Protein AF-A0A9X9A2J1-F1 (afdb_monomer)

Sequence (69 aa):
MKLFLPNEYVKNVYHVQPEDLKKRGIKGVITDLDNTLIEWDRPNATPQLEKWFLEMKEQGIQVTVVSNN

InterPro domains:
  IPR023214 HAD superfamily [G3DSA:3.40.50.1000] (12-69)
  IPR027706 PGP phosphatase, mitochondrial/chloroplastic [PF09419] (2-68)
  IPR036412 HAD-like superfamily [SSF56784] (26-69)

Organism: Bacillus cereus (NCBI:txid1396)

Structure (mmCIF, N/CA/C/O backbone):
data_AF-A0A9X9A2J1-F1
#
_entry.id   AF-A0A9X9A2J1-F1
#
loop_
_atom_site.group_PDB
_atom_site.id
_atom_site.type_symbol
_atom_site.label_atom_id
_atom_site.label_alt_id
_atom_site.label_comp_id
_atom_site.label_asym_id
_atom_site.label_entity_id
_atom_site.label_seq_id
_atom_site.pdbx_PDB_ins_code
_atom_site.Cartn_x
_atom_site.Cartn_y
_atom_site.Cartn_z
_atom_site.occupancy
_atom_site.B_iso_or_equiv
_atom_site.auth_seq_id
_atom_site.auth_comp_id
_atom_site.auth_asym_id
_atom_site.auth_atom_id
_atom_site.pdbx_PDB_model_num
ATOM 1 N N . MET A 1 1 ? -16.958 -20.574 -13.968 1.00 50.44 1 MET A N 1
ATOM 2 C CA . MET A 1 1 ? -15.777 -20.470 -13.082 1.00 50.44 1 MET A CA 1
ATOM 3 C C . MET A 1 1 ? -15.440 -18.995 -12.885 1.00 50.44 1 MET A C 1
ATOM 5 O O . MET A 1 1 ? -15.083 -18.347 -13.854 1.00 50.44 1 MET A O 1
ATOM 9 N N . LYS A 1 2 ? -15.615 -18.451 -11.671 1.00 57.72 2 LYS A N 1
ATOM 10 C CA . LYS A 1 2 ? -15.250 -17.063 -11.292 1.00 57.72 2 LYS A CA 1
ATOM 11 C C . LYS A 1 2 ? -13.931 -16.990 -10.496 1.00 57.72 2 LYS A C 1
ATOM 13 O O . LYS A 1 2 ? -13.616 -15.956 -9.932 1.00 57.72 2 LYS A O 1
ATOM 18 N N . LEU A 1 3 ? -13.181 -18.091 -10.426 1.00 61.28 3 LEU A N 1
ATOM 19 C CA . LEU A 1 3 ? -12.036 -18.255 -9.518 1.00 61.28 3 LEU A CA 1
ATOM 20 C C . LEU A 1 3 ? -10.781 -17.458 -9.919 1.00 61.28 3 LEU A C 1
ATOM 22 O O . LEU A 1 3 ? -9.864 -17.364 -9.118 1.00 61.2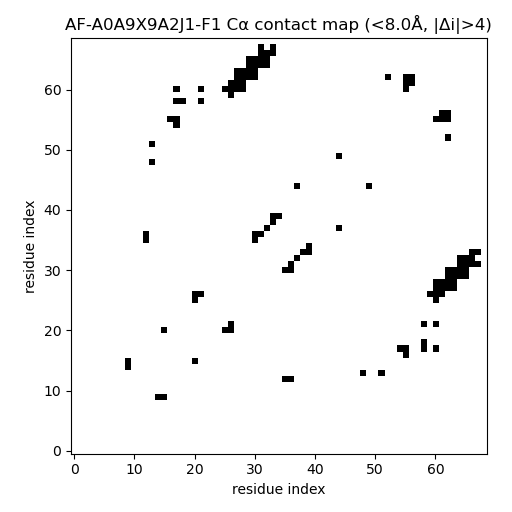8 3 LEU A O 1
ATOM 26 N N . PHE A 1 4 ? -10.746 -16.873 -11.120 1.00 72.75 4 PHE A N 1
ATOM 27 C CA . PHE A 1 4 ? -9.572 -16.166 -11.653 1.00 72.75 4 PHE A CA 1
ATOM 28 C C . PHE A 1 4 ? -9.890 -14.749 -12.140 1.00 72.75 4 PHE A C 1
ATOM 30 O O . PHE A 1 4 ? -9.165 -14.201 -12.964 1.00 72.75 4 PHE A O 1
ATOM 37 N N . LEU A 1 5 ? -11.007 -14.173 -11.689 1.00 74.75 5 LEU A N 1
ATOM 38 C CA . LEU A 1 5 ? -11.380 -12.812 -12.056 1.00 74.75 5 LEU A CA 1
ATOM 39 C C . LEU A 1 5 ? -11.183 -11.881 -10.864 1.00 74.75 5 LEU A C 1
ATOM 41 O O . LEU A 1 5 ? -11.561 -12.248 -9.748 1.00 74.75 5 LEU A O 1
ATOM 45 N N . PRO A 1 6 ? -10.628 -10.682 -11.091 1.00 78.12 6 PRO A N 1
ATOM 46 C CA . PRO A 1 6 ? -10.479 -9.712 -10.026 1.00 78.12 6 PRO A CA 1
ATOM 47 C C . PRO A 1 6 ? -11.859 -9.302 -9.505 1.00 78.12 6 PRO A C 1
ATOM 49 O O . PRO A 1 6 ? -12.807 -9.114 -10.271 1.00 78.12 6 PRO A O 1
ATOM 52 N N . ASN A 1 7 ? -11.971 -9.140 -8.187 1.00 79.88 7 ASN A N 1
ATOM 53 C CA . ASN A 1 7 ? -13.171 -8.570 -7.574 1.00 79.88 7 ASN A CA 1
ATOM 54 C C . ASN A 1 7 ? -13.340 -7.083 -7.911 1.00 79.88 7 ASN A C 1
ATOM 56 O O . ASN A 1 7 ? -14.449 -6.562 -7.823 1.00 79.88 7 ASN A O 1
ATOM 60 N N . GLU A 1 8 ? -12.250 -6.415 -8.284 1.00 82.88 8 GLU A N 1
ATOM 61 C CA . GLU A 1 8 ? -12.207 -5.000 -8.614 1.00 82.88 8 GLU A CA 1
ATOM 62 C C . GLU A 1 8 ? -11.061 -4.733 -9.592 1.00 82.88 8 GLU A C 1
ATOM 64 O O . GLU A 1 8 ? -9.977 -5.299 -9.452 1.00 82.88 8 GLU A O 1
ATOM 69 N N . TYR A 1 9 ? -11.304 -3.875 -10.580 1.00 82.62 9 TYR A N 1
ATOM 70 C CA . TYR A 1 9 ? -10.289 -3.425 -11.523 1.00 82.62 9 TYR A CA 1
ATOM 71 C C . TYR A 1 9 ? -10.212 -1.904 -11.489 1.00 82.62 9 TYR A C 1
ATOM 73 O O . TYR A 1 9 ? -11.201 -1.214 -11.741 1.00 82.62 9 TYR A O 1
ATOM 81 N N . VAL A 1 10 ? -9.018 -1.389 -11.216 1.00 80.38 10 VAL A N 1
ATOM 82 C CA . VAL A 1 10 ? -8.713 0.040 -11.237 1.00 80.38 10 VAL A CA 1
ATOM 83 C C . VAL A 1 10 ? -7.545 0.300 -12.178 1.00 80.38 10 VAL A C 1
ATOM 85 O O . VAL A 1 10 ? -6.653 -0.528 -12.327 1.00 80.38 10 VAL A O 1
ATOM 88 N N . LYS A 1 11 ? -7.548 1.468 -12.828 1.00 76.31 11 LYS A N 1
ATOM 89 C CA . LYS A 1 11 ? -6.511 1.847 -13.805 1.00 76.31 11 LYS A CA 1
ATOM 90 C C . LYS A 1 11 ? -5.137 2.100 -13.177 1.00 76.31 11 LYS A C 1
ATOM 92 O O . LYS A 1 11 ? -4.140 2.059 -13.884 1.00 76.31 11 LYS A O 1
ATOM 97 N N . ASN A 1 12 ? -5.098 2.436 -11.890 1.00 75.44 12 ASN A N 1
ATOM 98 C CA . ASN A 1 12 ? -3.884 2.735 -11.141 1.00 75.44 12 ASN A CA 1
ATOM 99 C C . ASN A 1 12 ? -4.147 2.481 -9.645 1.00 75.44 12 ASN A C 1
ATOM 101 O O . ASN A 1 12 ? -5.269 2.691 -9.176 1.00 75.44 12 ASN A O 1
ATOM 105 N N . VAL A 1 13 ? -3.118 2.068 -8.901 1.00 78.19 13 VAL A N 1
ATOM 106 C CA . VAL A 1 13 ? -3.150 1.877 -7.443 1.00 78.19 13 VAL A CA 1
ATOM 107 C C . VAL A 1 13 ? -3.637 3.111 -6.673 1.00 78.19 13 VAL A C 1
ATOM 109 O O . VAL A 1 13 ? -4.325 2.963 -5.671 1.00 78.19 13 VAL A O 1
ATOM 112 N N . TYR A 1 14 ? -3.403 4.328 -7.177 1.00 80.44 14 TYR A N 1
ATOM 113 C CA . TYR A 1 14 ? -3.867 5.572 -6.547 1.00 80.44 14 TYR A CA 1
ATOM 114 C C . TYR A 1 14 ? -5.396 5.710 -6.499 1.00 80.44 14 TYR A C 1
ATOM 116 O O . TYR A 1 14 ? -5.920 6.556 -5.780 1.00 80.44 14 TYR A O 1
ATOM 124 N N . HIS A 1 15 ? -6.138 4.904 -7.262 1.00 83.75 15 HIS A N 1
A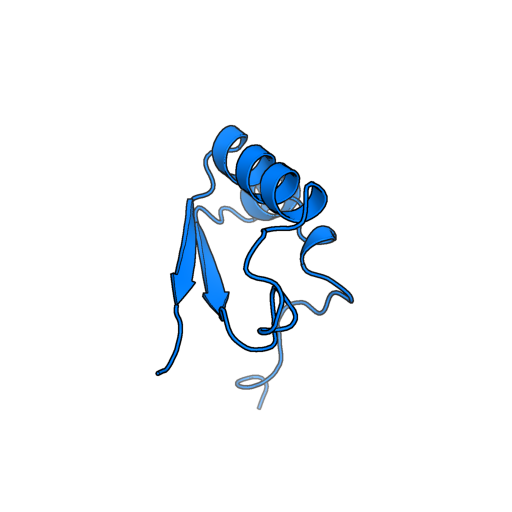TOM 125 C CA . HIS A 1 15 ? -7.598 4.857 -7.155 1.00 83.75 15 HIS A CA 1
ATOM 126 C C . HIS A 1 15 ? -8.079 3.978 -5.997 1.00 83.75 15 HIS A C 1
ATOM 128 O O . HIS A 1 15 ? -9.250 4.049 -5.637 1.00 83.75 15 HIS A O 1
ATOM 134 N N . VAL A 1 16 ? -7.200 3.169 -5.401 1.00 86.56 16 VAL A N 1
ATOM 135 C CA . VAL A 1 16 ? -7.514 2.406 -4.195 1.00 86.56 16 VAL A CA 1
ATOM 136 C C . VAL A 1 16 ? -7.443 3.358 -3.006 1.00 86.56 16 VAL A C 1
ATOM 138 O O . VAL A 1 16 ? -6.353 3.710 -2.557 1.00 86.56 16 VAL A O 1
ATOM 141 N N . GLN A 1 17 ? -8.606 3.783 -2.516 1.00 88.25 17 GLN A N 1
ATOM 142 C CA . GLN A 1 17 ? -8.723 4.699 -1.382 1.00 88.25 17 GLN A CA 1
ATOM 143 C C . GLN A 1 17 ? -8.840 3.921 -0.062 1.00 88.2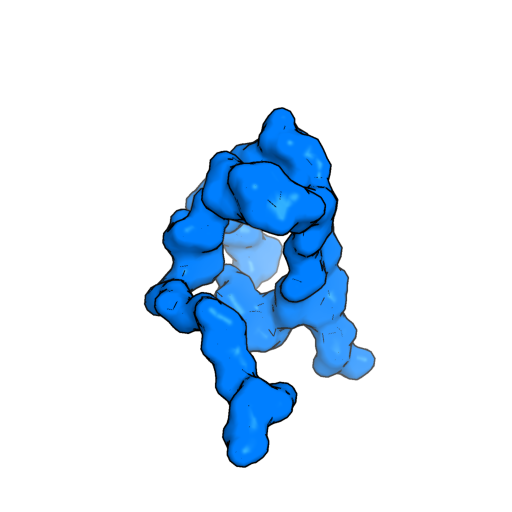5 17 GLN A C 1
ATOM 145 O O . GLN A 1 17 ? -9.613 2.955 0.022 1.00 88.25 17 GLN A O 1
ATOM 150 N N . PRO A 1 18 ? -8.103 4.313 0.988 1.00 88.81 18 PRO A N 1
ATOM 151 C CA . PRO A 1 18 ? -8.122 3.596 2.255 1.00 88.81 18 PRO A CA 1
ATOM 152 C C . PRO A 1 18 ? -9.501 3.592 2.930 1.00 88.81 18 PRO A C 1
ATOM 154 O O . PRO A 1 18 ? -9.876 2.615 3.579 1.00 88.81 18 PRO A O 1
ATOM 157 N N . GLU A 1 19 ? -10.308 4.634 2.743 1.00 90.44 19 GLU A N 1
ATOM 158 C CA . GLU A 1 19 ? -11.663 4.725 3.290 1.00 90.44 19 GLU A CA 1
ATOM 159 C C . GLU A 1 19 ? -12.567 3.613 2.750 1.00 90.44 19 GLU A C 1
ATOM 161 O O . GLU A 1 19 ? -13.371 3.043 3.491 1.00 90.44 19 GLU A O 1
ATOM 166 N N . ASP A 1 20 ? -12.429 3.277 1.469 1.00 89.12 20 ASP A N 1
ATOM 167 C CA . ASP A 1 20 ? -13.247 2.250 0.829 1.00 89.12 20 ASP A CA 1
ATOM 168 C C . ASP A 1 20 ? -12.810 0.847 1.248 1.00 89.12 20 ASP A C 1
ATOM 170 O O . ASP A 1 20 ? -13.652 -0.016 1.516 1.00 89.12 20 ASP A O 1
ATOM 174 N N . LEU A 1 21 ? -11.503 0.632 1.419 1.00 89.38 21 LEU A N 1
ATOM 175 C CA . LEU A 1 21 ? -10.971 -0.593 2.014 1.00 89.38 21 LEU A CA 1
ATOM 176 C C . LEU A 1 21 ? -11.477 -0.783 3.452 1.00 89.38 21 LEU A C 1
ATOM 178 O O . LEU A 1 21 ? -11.925 -1.871 3.823 1.00 89.38 21 LEU A O 1
ATOM 182 N N . LYS A 1 22 ? -11.497 0.290 4.246 1.00 89.06 22 LYS A N 1
ATOM 183 C CA . LYS A 1 22 ? -11.973 0.272 5.632 1.00 89.06 22 LYS A CA 1
ATOM 184 C C . LYS A 1 22 ? -13.467 -0.028 5.733 1.00 89.06 22 LYS A C 1
ATOM 186 O O . LYS A 1 22 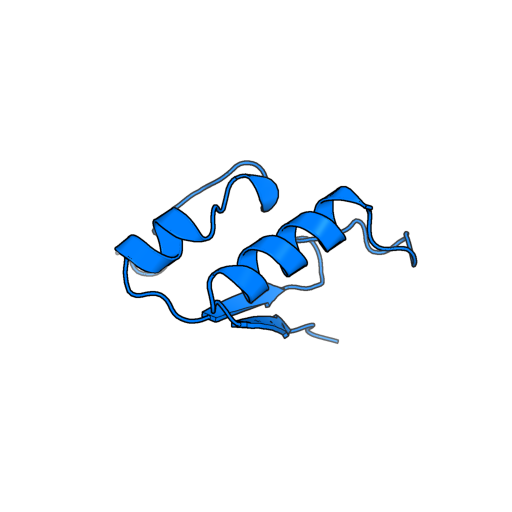? -13.857 -0.859 6.551 1.00 89.06 22 LYS A O 1
ATOM 191 N N . LYS A 1 23 ? -14.303 0.564 4.867 1.00 90.50 23 LYS A N 1
ATOM 192 C CA . LYS A 1 23 ? -15.742 0.229 4.767 1.00 90.50 23 LYS A CA 1
ATOM 193 C C . LYS A 1 23 ? -15.971 -1.253 4.459 1.00 90.50 23 LYS A C 1
ATOM 195 O O . LYS A 1 23 ? -16.955 -1.828 4.911 1.00 90.50 23 LYS A O 1
ATOM 200 N N . ARG A 1 24 ? -15.053 -1.876 3.714 1.00 89.81 24 ARG A N 1
ATOM 201 C CA . ARG A 1 24 ? -15.077 -3.309 3.381 1.00 89.81 24 ARG A CA 1
ATOM 202 C C . ARG A 1 24 ? -14.501 -4.204 4.484 1.00 89.81 24 ARG A C 1
ATOM 204 O O . ARG A 1 24 ? -14.480 -5.419 4.318 1.00 89.81 24 ARG A O 1
ATOM 211 N N . GLY A 1 25 ? -14.032 -3.632 5.596 1.00 90.81 25 GLY A N 1
ATOM 212 C CA . GLY A 1 25 ? -13.414 -4.371 6.699 1.00 90.81 25 GLY A CA 1
ATOM 213 C C . GLY A 1 25 ? -12.001 -4.880 6.398 1.00 90.81 25 GLY A C 1
ATOM 214 O O . GLY A 1 25 ? -11.499 -5.748 7.114 1.00 90.81 25 GLY A O 1
ATOM 215 N N . ILE A 1 26 ? -11.355 -4.360 5.350 1.00 90.50 26 ILE A N 1
ATOM 216 C CA . ILE A 1 26 ? -9.993 -4.730 4.959 1.00 90.50 26 ILE A CA 1
ATOM 217 C C . ILE A 1 26 ? -9.002 -4.007 5.875 1.00 90.50 26 ILE A C 1
ATOM 219 O O . ILE A 1 26 ? -9.112 -2.805 6.106 1.00 90.50 26 ILE A O 1
ATOM 223 N N . LYS A 1 27 ? -8.028 -4.756 6.400 1.00 89.56 27 LYS A N 1
ATOM 224 C CA . LYS A 1 27 ? -7.008 -4.259 7.344 1.00 89.56 27 LYS A CA 1
ATOM 225 C C . LYS A 1 27 ? -5.606 -4.187 6.746 1.00 89.56 27 LYS A C 1
ATOM 227 O O . LYS A 1 27 ? -4.717 -3.573 7.328 1.00 89.56 27 LYS A O 1
ATOM 232 N N . GLY A 1 28 ? -5.400 -4.819 5.596 1.00 87.19 28 GLY A N 1
ATOM 233 C CA . GLY A 1 28 ? -4.110 -4.824 4.934 1.00 87.19 28 GLY A CA 1
ATOM 234 C C . GLY A 1 28 ? -4.220 -5.081 3.442 1.00 87.19 28 GLY A C 1
ATOM 235 O O . GLY A 1 28 ? -5.188 -5.680 2.971 1.00 87.19 28 GLY A O 1
ATOM 236 N N . VAL A 1 29 ? -3.216 -4.597 2.722 1.00 86.75 29 VAL A N 1
ATOM 237 C CA . VAL A 1 29 ? -3.059 -4.724 1.277 1.00 86.75 29 VAL A CA 1
ATOM 238 C C . VAL A 1 29 ? -1.734 -5.423 1.021 1.00 86.75 29 VAL A C 1
ATOM 240 O O . VAL A 1 29 ? -0.691 -4.973 1.490 1.00 86.75 29 VAL A O 1
ATOM 243 N N . ILE A 1 30 ? -1.782 -6.525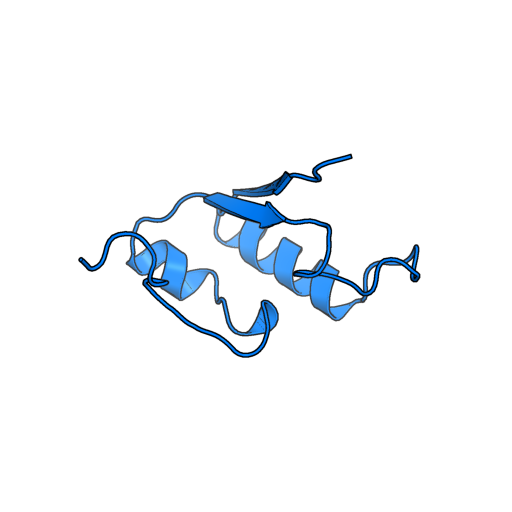 0.280 1.00 84.44 30 ILE A N 1
ATOM 244 C CA . ILE A 1 30 ? -0.591 -7.191 -0.242 1.00 84.44 30 ILE A CA 1
ATOM 245 C C . ILE A 1 30 ? -0.488 -6.799 -1.708 1.00 84.44 30 ILE A C 1
ATOM 247 O O . ILE A 1 30 ? -1.456 -6.955 -2.451 1.00 84.44 30 ILE A O 1
ATOM 251 N N . THR A 1 31 ? 0.657 -6.264 -2.107 1.00 79.62 31 THR A N 1
ATOM 252 C CA . THR A 1 31 ? 0.885 -5.780 -3.468 1.00 79.62 31 THR A CA 1
ATOM 253 C C . THR A 1 31 ? 2.191 -6.323 -4.015 1.00 79.62 31 THR A C 1
ATOM 255 O O . THR A 1 31 ? 3.158 -6.467 -3.269 1.00 79.62 31 THR A O 1
ATOM 258 N N . ASP A 1 32 ? 2.214 -6.60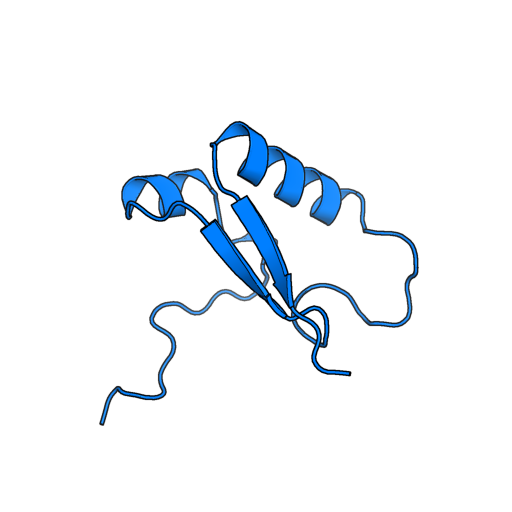7 -5.313 1.00 71.38 32 ASP A N 1
ATOM 259 C CA . ASP A 1 32 ? 3.447 -6.952 -6.015 1.00 71.38 32 ASP A CA 1
ATOM 260 C C . ASP A 1 32 ? 4.304 -5.691 -6.221 1.00 71.38 32 ASP A C 1
ATOM 262 O O . ASP A 1 32 ? 3.756 -4.600 -6.437 1.00 71.38 32 ASP A O 1
ATOM 266 N N . LEU A 1 33 ? 5.628 -5.828 -6.108 1.00 57.72 33 LEU A N 1
ATOM 267 C CA . LEU A 1 33 ? 6.585 -4.766 -6.446 1.00 57.72 33 LEU A CA 1
ATOM 268 C C . LEU A 1 33 ? 6.709 -4.645 -7.967 1.00 57.72 33 LEU A C 1
ATOM 270 O O . LEU A 1 33 ? 6.722 -3.539 -8.513 1.00 57.72 33 LEU A O 1
ATOM 274 N N . ASP A 1 34 ? 6.755 -5.790 -8.644 1.00 51.16 34 ASP A N 1
ATOM 275 C CA . ASP A 1 34 ? 7.043 -5.889 -10.062 1.00 51.16 34 ASP A CA 1
ATOM 276 C C . ASP A 1 34 ? 5.750 -5.664 -10.865 1.00 51.16 34 ASP A C 1
ATOM 278 O O . ASP A 1 34 ? 4.721 -6.300 -10.655 1.00 51.16 34 ASP A O 1
ATOM 282 N N . ASN A 1 35 ? 5.768 -4.695 -11.783 1.00 48.47 35 ASN A N 1
ATOM 283 C CA . ASN A 1 35 ? 4.672 -4.382 -12.717 1.00 48.47 35 ASN A CA 1
ATOM 284 C C . ASN A 1 35 ? 3.336 -3.865 -12.134 1.00 48.47 35 ASN A C 1
ATOM 286 O O . ASN A 1 35 ? 2.396 -3.675 -12.907 1.00 48.47 35 ASN A O 1
ATOM 290 N N . THR A 1 36 ? 3.225 -3.582 -10.829 1.00 55.34 36 THR A N 1
ATOM 291 C CA . THR A 1 36 ? 1.981 -3.022 -10.240 1.00 55.34 36 THR A CA 1
ATOM 292 C C . THR A 1 36 ? 2.147 -1.620 -9.645 1.00 55.34 36 THR A C 1
ATOM 294 O O . THR A 1 36 ? 1.198 -0.836 -9.663 1.00 55.34 36 THR A O 1
ATOM 297 N N . LEU A 1 37 ? 3.336 -1.263 -9.149 1.00 51.97 37 LEU A N 1
ATOM 298 C CA . LEU A 1 37 ? 3.510 -0.044 -8.349 1.00 51.97 37 LEU A CA 1
ATOM 299 C C . LEU A 1 37 ? 4.493 0.983 -8.912 1.00 51.97 37 LEU A C 1
ATOM 301 O O . LEU A 1 37 ? 4.239 2.177 -8.765 1.00 51.97 37 LEU A O 1
ATOM 305 N N . ILE A 1 38 ? 5.579 0.570 -9.563 1.00 50.69 38 ILE A N 1
ATOM 306 C CA . ILE A 1 38 ? 6.569 1.482 -10.153 1.00 50.69 38 ILE A CA 1
ATOM 307 C C . ILE A 1 38 ? 7.206 0.771 -11.355 1.00 50.69 38 ILE A C 1
ATOM 309 O O . ILE A 1 38 ? 7.446 -0.434 -11.303 1.00 50.69 38 ILE A O 1
ATOM 313 N N . GLU A 1 39 ? 7.484 1.500 -12.439 1.00 49.41 39 GLU A N 1
ATOM 314 C CA . GLU A 1 39 ? 8.495 1.075 -13.411 1.00 49.41 39 GLU A CA 1
ATOM 315 C C . GLU A 1 39 ? 9.779 0.769 -12.630 1.00 49.41 39 GLU A C 1
ATOM 317 O O . GLU A 1 39 ? 10.314 1.643 -11.950 1.00 49.41 39 GLU A O 1
ATOM 322 N N . TRP A 1 40 ? 10.257 -0.470 -12.703 1.00 46.66 40 TRP A N 1
ATOM 323 C CA . TRP A 1 40 ? 11.375 -1.020 -11.921 1.00 46.66 40 TRP A CA 1
ATOM 324 C C . TRP A 1 40 ? 12.708 -0.242 -12.032 1.00 46.66 40 TRP A C 1
ATOM 326 O O . TRP A 1 40 ? 13.690 -0.566 -11.374 1.00 46.66 40 TRP A O 1
ATOM 336 N N . ASP A 1 41 ? 12.741 0.805 -12.855 1.00 43.84 41 ASP A N 1
ATOM 337 C CA . ASP A 1 41 ? 13.906 1.596 -13.240 1.00 43.84 41 ASP A CA 1
ATOM 338 C C . ASP A 1 41 ? 13.962 2.990 -12.572 1.00 43.84 41 ASP A C 1
ATOM 340 O O . ASP A 1 41 ? 14.721 3.869 -12.981 1.00 43.84 41 ASP A O 1
ATOM 344 N N . ARG A 1 42 ? 13.158 3.244 -11.524 1.00 49.62 42 ARG A N 1
ATOM 345 C CA . ARG A 1 42 ? 13.312 4.449 -10.687 1.00 49.62 42 ARG A CA 1
ATOM 346 C C . ARG A 1 42 ? 13.520 4.104 -9.211 1.00 49.62 42 ARG A C 1
ATOM 348 O O . ARG A 1 42 ? 12.549 3.829 -8.514 1.00 49.62 42 ARG A O 1
ATOM 355 N N . PRO A 1 43 ? 14.754 4.225 -8.684 1.00 51.78 43 PRO A N 1
ATOM 356 C CA . PRO A 1 43 ? 15.061 3.955 -7.274 1.00 51.78 43 PRO A CA 1
ATOM 357 C C . PRO A 1 43 ? 14.430 4.949 -6.279 1.00 51.78 43 PRO A C 1
ATOM 359 O O . PRO A 1 43 ? 14.570 4.770 -5.073 1.00 51.78 43 PRO A O 1
ATOM 362 N N . ASN A 1 44 ? 13.721 5.978 -6.757 1.00 52.38 44 ASN A N 1
ATOM 363 C CA . ASN A 1 44 ? 13.035 6.957 -5.920 1.00 52.38 44 ASN A CA 1
ATOM 364 C C . ASN A 1 44 ? 11.520 6.775 -6.063 1.00 52.38 44 ASN A C 1
ATOM 366 O O . ASN A 1 44 ? 10.975 6.983 -7.152 1.00 52.38 44 ASN A O 1
ATOM 370 N N . ALA A 1 45 ? 10.847 6.412 -4.967 1.00 59.94 45 ALA A N 1
ATOM 371 C CA . ALA A 1 45 ? 9.391 6.419 -4.885 1.00 59.94 45 ALA A CA 1
ATOM 372 C C . ALA A 1 45 ? 8.853 7.775 -5.370 1.00 59.94 45 ALA A C 1
ATOM 374 O O . ALA A 1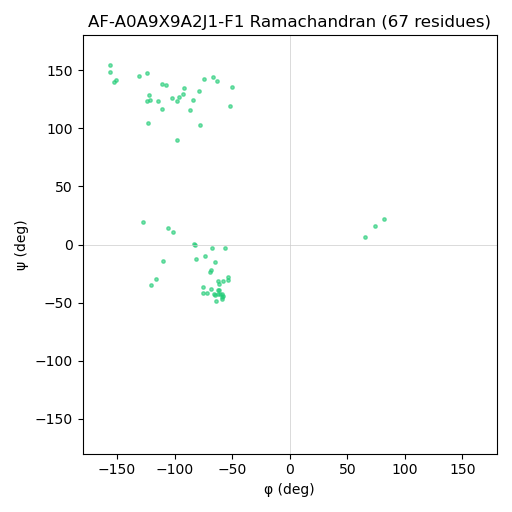 45 ? 9.394 8.833 -5.039 1.00 59.94 45 ALA A O 1
ATOM 375 N N . THR A 1 46 ? 7.804 7.769 -6.195 1.00 70.19 46 THR A N 1
ATOM 376 C CA . THR A 1 46 ? 7.180 9.034 -6.588 1.00 70.19 46 THR A CA 1
ATOM 377 C C . THR A 1 46 ? 6.531 9.665 -5.349 1.00 70.19 46 THR A C 1
ATOM 379 O O . THR A 1 46 ? 5.947 8.939 -4.540 1.00 70.19 46 THR A O 1
ATOM 382 N N 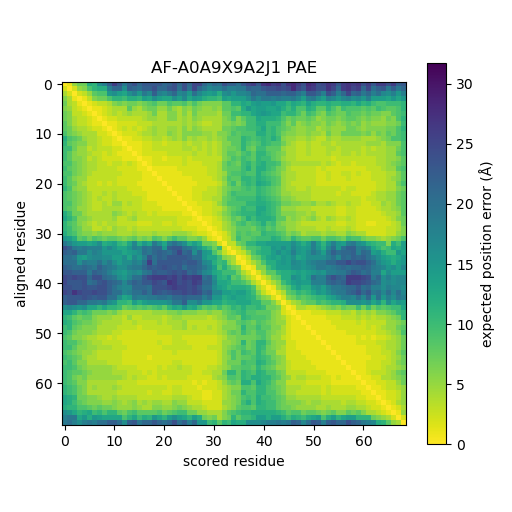. PRO A 1 47 ? 6.540 11.003 -5.196 1.00 79.31 47 PRO A N 1
ATOM 383 C CA . PRO A 1 47 ? 5.872 11.665 -4.068 1.00 79.31 47 PRO A CA 1
ATOM 384 C C . PRO A 1 47 ? 4.392 11.271 -3.918 1.00 79.31 47 PRO A C 1
ATOM 386 O O . PRO A 1 47 ? 3.833 11.265 -2.825 1.00 79.31 47 PRO A O 1
ATOM 389 N N . GLN A 1 48 ? 3.749 10.913 -5.033 1.00 78.88 48 GLN A N 1
ATOM 390 C CA . GLN A 1 48 ? 2.374 10.429 -5.059 1.00 78.88 48 GLN A CA 1
ATOM 391 C C . GLN A 1 48 ? 2.225 9.049 -4.410 1.00 78.88 48 GLN A C 1
ATOM 393 O O . GLN A 1 48 ? 1.242 8.804 -3.714 1.00 78.88 48 GLN A O 1
ATOM 398 N N . LEU A 1 49 ? 3.197 8.157 -4.612 1.00 79.12 49 LEU A N 1
ATOM 399 C CA . LEU A 1 49 ? 3.184 6.843 -3.993 1.00 79.12 49 LEU A CA 1
ATOM 400 C C . LEU A 1 49 ? 3.461 6.915 -2.491 1.00 79.12 49 LEU A C 1
ATOM 402 O O . LEU A 1 49 ? 2.767 6.264 -1.715 1.00 79.12 49 LEU A O 1
ATOM 406 N N . GLU A 1 50 ? 4.413 7.746 -2.070 1.00 80.94 50 GLU A N 1
ATOM 407 C CA . GLU A 1 50 ? 4.662 7.991 -0.644 1.00 80.94 50 GLU A CA 1
ATOM 408 C C . GLU A 1 50 ? 3.417 8.530 0.062 1.00 80.94 50 GLU A C 1
ATOM 410 O O . GLU A 1 50 ? 3.045 8.040 1.129 1.00 80.94 50 GLU A O 1
ATOM 415 N N . LYS A 1 51 ? 2.728 9.490 -0.568 1.00 85.75 51 LYS A N 1
ATOM 416 C CA . LYS A 1 51 ? 1.463 10.021 -0.061 1.00 85.75 51 LYS A CA 1
ATOM 417 C C . LYS A 1 51 ? 0.405 8.925 0.077 1.00 85.75 51 LYS A C 1
ATOM 419 O O . LYS A 1 51 ? -0.241 8.841 1.114 1.00 85.75 51 LYS A O 1
ATOM 424 N N . TRP A 1 52 ? 0.271 8.059 -0.923 1.00 86.94 52 TRP A N 1
ATOM 425 C CA . TRP A 1 52 ? -0.678 6.948 -0.875 1.00 86.94 52 TRP A CA 1
ATOM 426 C C . TRP A 1 52 ? -0.366 5.961 0.265 1.00 86.94 52 TRP A C 1
ATOM 428 O O . TRP A 1 52 ? -1.265 5.559 1.004 1.00 86.94 52 TRP A O 1
ATOM 438 N N . PHE A 1 53 ? 0.909 5.617 0.480 1.00 85.44 53 PHE A N 1
ATOM 439 C CA . PHE A 1 53 ? 1.313 4.791 1.625 1.00 85.44 53 PHE A CA 1
ATOM 440 C C . PHE A 1 53 ? 1.014 5.467 2.968 1.00 85.44 53 PHE A C 1
ATOM 442 O O . PHE A 1 53 ? 0.600 4.793 3.916 1.00 85.44 53 PHE A O 1
ATOM 449 N N . LEU A 1 54 ? 1.219 6.783 3.060 1.00 87.75 54 LEU A N 1
ATOM 450 C CA . LEU A 1 54 ? 0.918 7.552 4.263 1.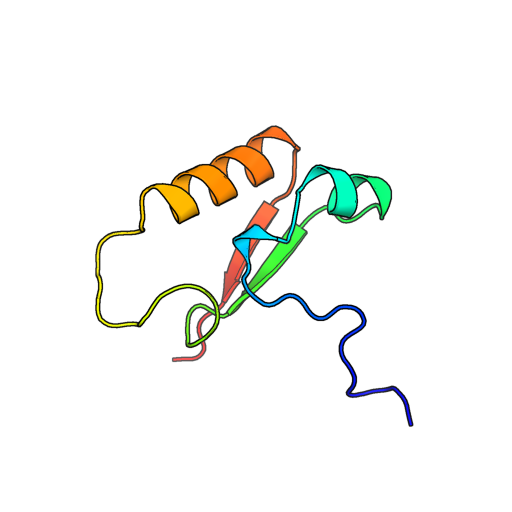00 87.75 54 LEU A CA 1
ATOM 451 C C . LEU A 1 54 ? -0.584 7.541 4.567 1.00 87.75 54 LEU A C 1
ATOM 453 O O . LEU A 1 54 ? -0.959 7.203 5.686 1.00 87.75 54 LEU A O 1
ATOM 457 N N . GLU A 1 55 ? -1.430 7.812 3.573 1.00 90.19 55 GLU A N 1
ATOM 458 C CA . GLU A 1 55 ? -2.895 7.785 3.709 1.00 90.19 55 GLU A CA 1
ATOM 459 C C . GLU A 1 55 ? -3.392 6.399 4.155 1.00 90.19 55 GLU A C 1
ATOM 461 O O . GLU A 1 55 ? -4.208 6.281 5.074 1.00 90.19 55 GLU A O 1
ATOM 466 N N . MET A 1 56 ? -2.838 5.326 3.576 1.00 90.19 56 MET A N 1
ATOM 467 C CA . MET A 1 56 ? -3.126 3.951 4.002 1.00 90.19 56 MET A CA 1
ATOM 468 C C . MET A 1 56 ? -2.774 3.730 5.476 1.00 90.19 56 MET A C 1
ATOM 470 O O . MET A 1 56 ? -3.591 3.218 6.249 1.00 90.19 56 MET A O 1
ATOM 474 N N . LYS A 1 57 ? -1.583 4.168 5.894 1.00 88.88 57 LYS A N 1
ATOM 475 C CA . LYS A 1 57 ? -1.116 4.030 7.276 1.00 88.88 57 LYS A CA 1
ATOM 476 C C . LYS A 1 57 ? -1.965 4.838 8.259 1.00 88.88 57 LYS A C 1
ATOM 478 O O . LYS A 1 57 ? -2.310 4.314 9.317 1.00 88.88 57 LYS A O 1
ATOM 483 N N . GLU A 1 58 ? -2.320 6.076 7.922 1.00 91.50 58 GLU A N 1
ATOM 484 C CA . GLU A 1 58 ? -3.164 6.950 8.751 1.00 91.50 58 GLU A CA 1
ATOM 485 C C . GLU A 1 58 ? -4.557 6.355 8.985 1.00 91.50 58 GLU A C 1
ATOM 487 O O . GLU A 1 58 ? -5.118 6.476 10.075 1.00 91.50 58 GLU A O 1
ATOM 492 N N . GLN A 1 59 ? -5.091 5.631 8.001 1.00 90.50 59 GLN A N 1
ATOM 493 C CA . GLN A 1 59 ? -6.370 4.934 8.131 1.00 90.50 59 GLN A CA 1
ATOM 494 C C . GLN A 1 59 ? -6.275 3.564 8.817 1.00 90.50 59 GLN A C 1
ATOM 496 O O . GLN A 1 59 ? -7.310 2.919 9.031 1.00 90.50 59 GLN A O 1
ATOM 501 N N . GLY A 1 60 ? -5.072 3.147 9.224 1.00 90.19 60 GLY A N 1
ATOM 502 C CA . GLY A 1 60 ? -4.820 1.885 9.918 1.00 90.19 60 GLY A CA 1
ATOM 503 C C . GLY A 1 60 ? -4.722 0.676 8.989 1.00 90.19 60 GLY A C 1
ATOM 504 O O . GLY A 1 60 ? -4.943 -0.450 9.436 1.00 90.19 60 GLY A O 1
ATOM 505 N N . ILE A 1 61 ? -4.415 0.896 7.709 1.00 92.12 61 ILE A N 1
ATOM 506 C CA . ILE A 1 61 ? -4.248 -0.156 6.708 1.00 92.12 61 ILE A CA 1
ATOM 507 C C . ILE A 1 61 ? -2.764 -0.458 6.543 1.00 92.12 61 ILE A C 1
ATOM 509 O O . ILE A 1 61 ? -1.953 0.414 6.234 1.00 92.12 61 ILE A O 1
ATOM 513 N N . GLN A 1 62 ? -2.401 -1.723 6.736 1.00 88.12 62 GLN A N 1
ATOM 514 C CA . GLN A 1 62 ? -1.029 -2.179 6.546 1.00 88.12 62 GLN A CA 1
ATOM 515 C C . GLN A 1 62 ? -0.797 -2.566 5.088 1.00 88.12 62 GLN A C 1
ATOM 517 O O . GLN A 1 62 ? -1.387 -3.529 4.603 1.00 88.12 62 GLN A O 1
ATOM 522 N N . VAL A 1 63 ? 0.083 -1.851 4.390 1.00 86.19 63 VAL A N 1
ATOM 523 C CA . VAL A 1 63 ? 0.502 -2.237 3.039 1.00 86.19 63 VAL A CA 1
ATOM 524 C C . VAL A 1 63 ? 1.812 -3.012 3.122 1.00 86.19 63 VAL A C 1
ATOM 526 O O . VAL A 1 63 ? 2.770 -2.550 3.736 1.00 86.19 63 VAL A O 1
ATOM 529 N N . THR A 1 64 ? 1.851 -4.202 2.530 1.00 82.88 64 THR A N 1
ATOM 530 C CA . THR A 1 64 ? 3.050 -5.040 2.422 1.00 82.88 64 THR A CA 1
ATOM 531 C C . THR A 1 64 ? 3.332 -5.314 0.960 1.00 82.88 64 THR A C 1
ATOM 533 O O . THR A 1 64 ? 2.451 -5.754 0.221 1.00 82.88 64 THR A O 1
ATOM 536 N N . VAL A 1 65 ? 4.571 -5.057 0.560 1.00 78.56 65 VAL A N 1
ATOM 537 C CA . VAL A 1 65 ? 5.046 -5.355 -0.784 1.00 78.56 65 VAL A CA 1
ATOM 538 C C . VAL A 1 65 ? 5.682 -6.739 -0.780 1.00 78.56 65 VAL A C 1
ATOM 540 O O . VAL A 1 65 ? 6.521 -7.034 0.069 1.00 78.56 65 VAL A O 1
ATOM 543 N N . VAL A 1 66 ? 5.270 -7.585 -1.716 1.00 76.25 66 VAL A N 1
ATOM 544 C CA . VAL A 1 66 ? 5.857 -8.901 -1.963 1.00 76.25 66 VAL A CA 1
ATOM 545 C C . VAL A 1 66 ? 6.478 -8.836 -3.349 1.00 76.25 66 VAL A C 1
ATOM 547 O O . VAL A 1 66 ? 5.786 -8.494 -4.291 1.00 76.25 66 VAL A O 1
ATOM 550 N N . SER A 1 67 ? 7.771 -9.116 -3.470 1.00 66.00 67 SER A N 1
ATOM 551 C CA . SER A 1 67 ? 8.444 -9.253 -4.765 1.00 66.00 67 SER A CA 1
ATOM 552 C C . SER A 1 67 ? 8.820 -10.716 -4.944 1.00 66.00 67 SER A C 1
ATOM 554 O O . SER A 1 67 ? 9.232 -11.381 -3.988 1.00 66.00 67 SER A O 1
ATOM 556 N N . ASN A 1 68 ? 8.622 -11.219 -6.155 1.00 60.94 68 ASN A N 1
ATOM 557 C CA . ASN A 1 68 ? 9.081 -12.532 -6.572 1.00 60.94 68 ASN A CA 1
ATOM 558 C C . ASN A 1 68 ? 10.396 -12.348 -7.338 1.00 60.94 68 ASN A C 1
ATOM 560 O O . ASN A 1 68 ? 10.373 -12.153 -8.552 1.00 60.94 68 ASN A O 1
ATOM 564 N N . ASN A 1 69 ? 11.516 -12.392 -6.617 1.00 49.62 69 ASN A N 1
ATOM 565 C CA . ASN A 1 69 ? 12.848 -12.571 -7.191 1.00 49.62 69 ASN A CA 1
ATOM 566 C C . ASN A 1 69 ? 13.401 -13.928 -6.755 1.00 49.62 69 ASN A C 1
ATOM 568 O O . ASN A 1 69 ? 13.231 -14.254 -5.555 1.00 49.62 69 ASN A O 1
#

Foldseek 3Di:
DCPPPDPDDDPAPLVDALVVCVVVVAQEAEEEPPPHQDDPPDPDHDPSSVVRCVRCVVSRYHYDYDYDD

Solvent-accessible surface area (backbone atoms only — not comparable to full-atom values): 4610 Å² total; per-residue (Å²): 136,74,90,87,60,77,95,71,88,72,98,47,70,88,74,66,50,51,70,62,39,48,76,70,69,48,53,62,46,83,41,53,48,72,87,64,73,48,73,94,86,54,100,63,79,51,73,68,54,54,50,52,54,47,52,24,48,76,71,62,32,48,76,45,77,49,70,95,128

Radius of gyration: 12.99 Å; Cα contacts (8 Å, |Δi|>4): 62; chains: 1; bounding box: 31×32×24 Å

Nearest PDB structures (foldseek):
  2fyw-assembly1_A  TM=5.626E-01  e=3.183E-01  Streptococcus pneumoniae TIGR4
  5isn-assembly1_A  TM=5.562E-01  e=1.325E+00  Venezuelan equine encephalitis virus (strain P676)
  2r8r-assembly2_B  TM=3.975E-01  e=4.784E-01  Pseudomonas syringae pv. tomato str. DC3000

Mean predicted aligned error: 8.07 Å

pLDDT: mean 75.69, std 14.91, range [43.84, 92.12]

Secondary structure (DSSP, 8-state):
--TTS-S---SSGGG--HHHHHHTT--EEEEESTTTTS-TT-SS--HHHHHHHHHHHHTT-EEEEE---